Protein AF-A0A838GDG4-F1 (afdb_monomer_lite)

Foldseek 3Di:
DDDDDDDDDPVVVVVVVVVVVVVVVVVCVVCVVVVVVVVVVVVVVLVCLQPPFPKDKKWKKAKDAPPDPPTDPVSVVRHGPMDIPPDDDDDPPPDPPGPIDIDTDDIDIDTDRDPPVVVVPPPPDVVVPVVDDDD

Sequence (135 aa):
RTGNWKPQPVSVRRTVGEGWDRFRDRVADVLEPVFSFVSRLVRVARWVLERVAVVYPVRWYRWDTASDERTCPECGSMRGRTWHEHQAIPAPPLHVNCRCVVRHYRTEWRVRFVPTWRLRWFTRREWEWKRTGWA

Radius of gyration: 34.32 Å; chains: 1; bounding box: 82×36×86 Å

Secondary structure (DSSP, 8-state):
-----PPPPHHHHHHHHHHHHHHHHHHHHHHHHHHHHHHHHHHHHHHHHHH--EEEEEEEEEEE---STT--HHHHHTTT-EEETTS----S--STT---EEEEEEEEEEEEPPPGGGGGGTTTHHHHHTTS---

Structure (mmCIF, N/CA/C/O backbone):
data_AF-A0A838GDG4-F1
#
_entry.id   AF-A0A838GDG4-F1
#
loop_
_atom_site.group_PDB
_atom_site.id
_atom_site.type_symbol
_atom_site.label_atom_id
_atom_site.label_alt_id
_atom_site.label_comp_id
_atom_site.label_asym_id
_atom_site.label_entity_id
_atom_site.label_seq_id
_atom_site.pdbx_PDB_ins_code
_atom_site.Cartn_x
_atom_site.Cartn_y
_atom_site.Cartn_z
_atom_site.occupancy
_atom_site.B_iso_or_equiv
_atom_site.auth_seq_id
_atom_site.auth_comp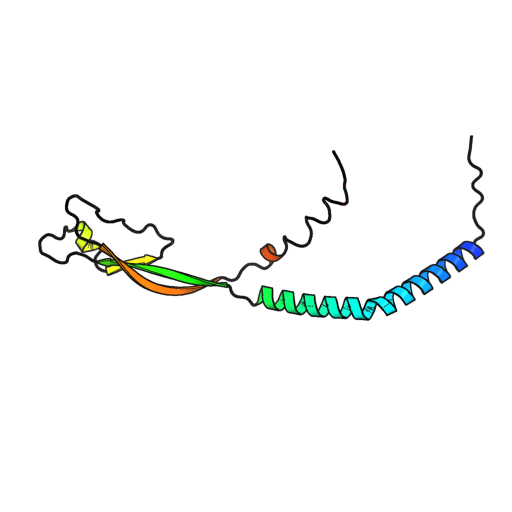_id
_atom_site.auth_asym_id
_atom_site.auth_atom_id
_atom_site.pdbx_PDB_model_num
ATOM 1 N N . ARG A 1 1 ? 59.636 30.223 -35.974 1.00 42.06 1 ARG A N 1
ATOM 2 C CA . ARG A 1 1 ? 59.464 28.876 -36.577 1.00 42.06 1 ARG A CA 1
ATOM 3 C C . ARG A 1 1 ? 58.048 28.797 -37.141 1.00 42.06 1 ARG A C 1
ATOM 5 O O . ARG A 1 1 ? 57.130 28.422 -36.430 1.00 42.06 1 ARG A O 1
ATOM 12 N N . THR A 1 2 ? 57.849 29.255 -38.371 1.00 46.09 2 THR A N 1
ATOM 13 C CA . THR A 1 2 ? 56.565 29.169 -39.078 1.00 46.09 2 THR A CA 1
ATOM 14 C C . THR A 1 2 ? 56.563 27.874 -39.890 1.00 46.09 2 THR A C 1
ATOM 16 O O . THR A 1 2 ? 57.457 27.638 -40.699 1.00 46.09 2 THR A O 1
ATOM 19 N N . GLY A 1 3 ? 55.629 26.974 -39.581 1.00 44.72 3 GLY A N 1
ATOM 20 C CA . GLY A 1 3 ? 55.520 25.666 -40.224 1.00 44.72 3 GLY A CA 1
ATOM 21 C C . GLY A 1 3 ? 55.115 25.797 -41.691 1.00 44.72 3 GLY A C 1
ATOM 22 O O . GLY A 1 3 ? 54.116 26.433 -42.012 1.00 44.72 3 GLY A O 1
ATOM 23 N N . ASN A 1 4 ? 55.901 25.184 -42.573 1.00 50.56 4 ASN A N 1
ATOM 24 C CA . ASN A 1 4 ? 55.642 25.064 -44.003 1.00 50.56 4 ASN A CA 1
ATOM 25 C C . ASN A 1 4 ? 54.482 24.082 -44.239 1.00 50.56 4 ASN A C 1
ATOM 27 O O . ASN A 1 4 ? 54.695 22.872 -44.313 1.00 50.56 4 ASN A O 1
ATOM 31 N N . TRP A 1 5 ? 53.253 24.592 -44.319 1.00 50.28 5 TRP A N 1
ATOM 32 C CA . TRP A 1 5 ? 52.082 23.800 -44.689 1.00 50.28 5 TRP A CA 1
ATOM 33 C C . TRP A 1 5 ? 51.814 23.977 -46.187 1.00 50.28 5 TRP A C 1
ATOM 35 O O . TRP A 1 5 ? 51.346 25.028 -46.621 1.00 50.28 5 TRP A O 1
ATOM 45 N N . LYS A 1 6 ? 52.128 22.958 -46.997 1.00 57.56 6 LYS A N 1
ATOM 46 C CA . LYS A 1 6 ? 51.761 22.947 -48.420 1.00 57.56 6 LYS A CA 1
ATOM 47 C C . LYS A 1 6 ? 50.325 22.434 -48.575 1.00 57.56 6 LYS A C 1
ATOM 49 O O . LYS A 1 6 ? 50.029 21.347 -48.073 1.00 57.56 6 LYS A O 1
ATOM 54 N N . PRO A 1 7 ? 49.428 23.160 -49.267 1.00 59.44 7 PRO A N 1
ATOM 55 C CA . PRO A 1 7 ? 48.091 22.655 -49.543 1.00 59.44 7 PRO A CA 1
ATOM 56 C C . PRO A 1 7 ? 48.175 21.397 -50.419 1.00 59.44 7 PRO A C 1
ATOM 58 O O . PRO A 1 7 ? 48.810 21.393 -51.470 1.00 59.44 7 PRO A O 1
ATOM 61 N N . GLN A 1 8 ? 47.541 20.318 -49.956 1.00 58.97 8 GLN A N 1
ATOM 62 C CA . GLN A 1 8 ? 47.414 19.061 -50.697 1.00 58.97 8 GLN A CA 1
ATOM 63 C C . GLN A 1 8 ? 46.667 19.290 -52.027 1.00 58.97 8 GLN A C 1
ATOM 65 O O . GLN A 1 8 ? 45.683 20.041 -52.035 1.00 58.97 8 GLN A O 1
ATOM 70 N N . PRO A 1 9 ? 47.078 18.638 -53.130 1.00 57.25 9 PRO A N 1
ATOM 71 C CA . PRO A 1 9 ? 46.419 18.795 -54.420 1.00 57.25 9 PRO A CA 1
ATOM 72 C C . PRO A 1 9 ? 44.964 18.304 -54.375 1.00 57.25 9 PRO A C 1
ATOM 74 O O . PRO A 1 9 ? 44.634 17.322 -53.710 1.00 57.25 9 PRO A O 1
ATOM 77 N N . VAL A 1 10 ? 44.080 18.993 -55.105 1.00 61.12 10 VAL A N 1
ATOM 78 C CA . VAL A 1 10 ? 42.618 18.769 -55.103 1.00 61.12 10 VAL A CA 1
ATOM 79 C C . VAL A 1 10 ? 42.242 17.323 -55.465 1.00 61.12 10 VAL A C 1
ATOM 81 O O . VAL A 1 10 ? 41.282 16.785 -54.918 1.00 61.12 10 VAL A O 1
ATOM 84 N N . SER A 1 11 ? 43.028 16.662 -56.319 1.00 57.47 11 SER A N 1
ATOM 85 C CA . SER A 1 11 ? 42.845 15.253 -56.693 1.00 57.47 11 SER A CA 1
ATOM 86 C C . SER A 1 11 ? 43.019 14.289 -55.515 1.00 57.47 11 SER A C 1
ATOM 88 O O . SER A 1 11 ? 42.248 13.342 -55.403 1.00 57.47 11 SER A O 1
ATOM 90 N N . VAL A 1 12 ? 43.959 14.564 -54.603 1.00 59.28 12 VAL A N 1
ATOM 91 C CA . VAL A 1 12 ? 44.192 13.762 -53.388 1.00 59.28 12 VAL A CA 1
ATOM 92 C C . VAL A 1 12 ? 43.039 13.929 -52.400 1.00 59.28 12 VAL A C 1
ATOM 94 O O . VAL A 1 12 ? 42.629 12.968 -51.760 1.00 59.28 12 VAL A O 1
ATOM 97 N N . ARG A 1 13 ? 42.448 15.128 -52.299 1.00 55.88 13 ARG A N 1
ATOM 98 C CA . ARG A 1 13 ? 41.246 15.331 -51.469 1.00 55.88 13 ARG A CA 1
ATOM 99 C C . ARG A 1 13 ? 40.028 14.584 -52.015 1.00 55.88 13 ARG A C 1
ATOM 101 O O . ARG A 1 13 ? 39.254 14.062 -51.220 1.00 55.88 13 ARG A O 1
ATOM 108 N N . ARG A 1 14 ? 39.867 14.521 -53.342 1.00 58.59 14 ARG A N 1
ATOM 109 C CA . ARG A 1 14 ? 38.745 13.822 -53.990 1.00 58.59 14 ARG A CA 1
ATOM 110 C C . ARG A 1 14 ? 38.819 12.310 -53.782 1.00 58.59 14 ARG A C 1
ATOM 112 O O . ARG A 1 14 ? 37.852 11.724 -53.321 1.00 58.59 14 ARG A O 1
ATOM 119 N N . THR A 1 15 ? 39.984 11.705 -54.012 1.00 62.62 15 THR A N 1
ATOM 120 C CA . THR A 1 15 ? 40.180 10.255 -53.838 1.00 62.62 15 THR A CA 1
ATOM 121 C C . THR A 1 15 ? 40.108 9.815 -52.379 1.00 62.62 15 THR A C 1
ATOM 123 O O . THR A 1 15 ? 39.587 8.742 -52.085 1.00 62.62 15 THR A O 1
ATOM 126 N N . VAL A 1 16 ? 40.582 10.649 -51.447 1.00 62.44 16 VAL A N 1
ATOM 127 C CA . VAL A 1 16 ? 40.418 10.398 -50.009 1.00 62.44 16 VAL A CA 1
ATOM 128 C C . VAL A 1 16 ? 38.942 10.499 -49.608 1.00 62.44 16 VAL A C 1
ATOM 130 O O . VAL A 1 16 ? 38.475 9.630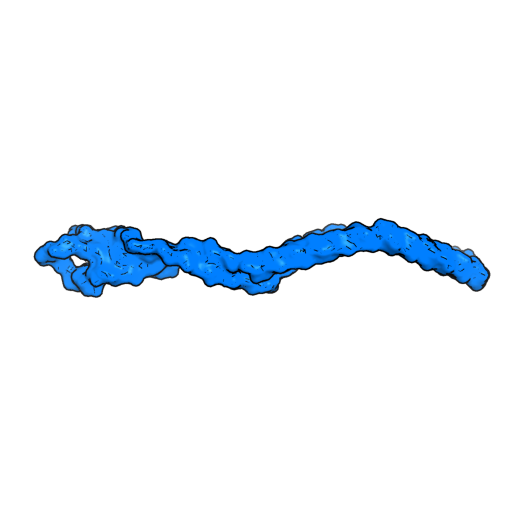 -48.880 1.00 62.44 16 VAL A O 1
ATOM 133 N N . GLY A 1 17 ? 38.191 11.484 -50.116 1.00 63.22 17 GLY A N 1
ATOM 134 C CA . GLY A 1 17 ? 36.742 11.594 -49.896 1.00 63.22 17 GLY A CA 1
ATOM 135 C C . GLY A 1 17 ? 35.962 10.389 -50.433 1.00 63.22 17 GLY A C 1
ATOM 136 O O . GLY A 1 17 ? 35.240 9.746 -49.683 1.00 63.22 17 GLY A O 1
ATOM 137 N N . GLU A 1 18 ? 36.207 10.001 -51.685 1.00 71.75 18 GLU A N 1
ATOM 138 C CA . GLU A 1 18 ? 35.568 8.841 -52.328 1.00 71.75 18 GLU A CA 1
ATOM 139 C C . GLU A 1 18 ? 35.908 7.510 -51.631 1.00 71.75 18 GLU A C 1
ATOM 141 O O . GLU A 1 18 ? 35.078 6.600 -51.555 1.00 71.75 18 GLU A O 1
ATOM 146 N N . GLY A 1 19 ? 37.130 7.380 -51.103 1.00 69.44 19 GLY A N 1
ATOM 147 C CA . GLY A 1 19 ? 37.542 6.232 -50.294 1.00 69.44 19 GLY A CA 1
ATOM 148 C C . GLY A 1 19 ? 36.852 6.194 -48.928 1.00 69.44 19 GLY A C 1
ATOM 149 O O . GLY A 1 19 ? 36.449 5.120 -48.475 1.00 69.44 19 GLY A O 1
ATOM 150 N N . TRP A 1 20 ? 36.675 7.358 -48.299 1.00 65.94 20 TRP A N 1
ATOM 151 C CA . TRP A 1 20 ? 35.940 7.503 -47.043 1.00 65.94 20 TRP A CA 1
ATOM 152 C C . TRP A 1 20 ? 34.451 7.201 -47.200 1.00 65.94 20 TRP A C 1
ATOM 154 O O . TRP A 1 20 ? 33.909 6.480 -46.363 1.00 65.94 20 TRP A O 1
ATOM 164 N N . ASP A 1 21 ? 33.816 7.678 -48.270 1.00 72.75 21 ASP A N 1
ATOM 165 C CA . ASP A 1 21 ? 32.402 7.412 -48.551 1.00 72.75 21 ASP A CA 1
ATOM 166 C C . ASP A 1 21 ? 32.170 5.915 -48.794 1.00 72.75 21 ASP A C 1
ATOM 168 O O . ASP A 1 21 ? 31.325 5.303 -48.148 1.00 72.75 21 ASP A O 1
ATOM 172 N N . ARG A 1 22 ? 33.027 5.262 -49.591 1.00 71.38 22 ARG A N 1
ATOM 173 C CA . ARG A 1 22 ? 32.942 3.810 -49.833 1.00 71.38 22 ARG A CA 1
ATOM 174 C C . ARG A 1 22 ? 33.172 2.973 -48.574 1.00 71.38 22 ARG A C 1
ATOM 176 O O . ARG A 1 22 ? 32.536 1.935 -48.391 1.00 71.38 22 ARG A O 1
ATOM 183 N N . PHE A 1 23 ? 34.111 3.382 -47.720 1.00 68.88 23 PHE A N 1
ATOM 184 C CA . PHE A 1 23 ? 34.345 2.717 -46.440 1.00 68.88 23 PHE A CA 1
ATOM 185 C C . PHE A 1 23 ? 33.141 2.885 -45.511 1.00 68.88 23 PHE A C 1
ATOM 187 O O . PHE A 1 23 ? 32.683 1.910 -44.918 1.00 68.88 23 PHE A O 1
ATOM 194 N N . ARG A 1 24 ? 32.596 4.102 -45.428 1.00 69.25 24 ARG A N 1
ATOM 195 C CA . ARG A 1 24 ? 31.407 4.423 -44.640 1.00 69.25 24 ARG A CA 1
ATOM 196 C C . ARG A 1 24 ? 30.189 3.629 -45.106 1.00 69.25 24 ARG A C 1
ATOM 198 O O . ARG A 1 24 ? 29.526 3.049 -44.254 1.00 69.25 24 ARG A O 1
ATOM 205 N N . ASP A 1 25 ? 29.930 3.561 -46.407 1.00 76.12 25 ASP A N 1
ATOM 206 C CA . ASP A 1 25 ? 28.788 2.830 -46.968 1.00 76.12 25 ASP A CA 1
ATOM 207 C C . ASP A 1 25 ? 28.910 1.329 -46.694 1.00 76.12 25 ASP A C 1
ATOM 209 O O . ASP A 1 25 ? 27.969 0.697 -46.227 1.00 76.12 25 ASP A O 1
ATOM 213 N N . ARG A 1 26 ? 30.115 0.764 -46.834 1.00 71.75 26 ARG A N 1
ATOM 214 C CA . ARG A 1 26 ? 30.358 -0.648 -46.513 1.00 71.75 26 ARG A CA 1
ATOM 215 C C . ARG A 1 26 ? 30.206 -0.947 -45.021 1.00 71.75 26 ARG A C 1
ATOM 217 O O . ARG A 1 26 ? 29.718 -2.011 -44.652 1.00 71.75 26 ARG A O 1
ATOM 224 N N . VAL A 1 27 ? 30.636 -0.030 -44.157 1.00 68.50 27 VAL A N 1
ATOM 225 C CA . VAL A 1 27 ? 30.440 -0.142 -42.704 1.00 68.50 27 VAL A CA 1
ATOM 226 C C . VAL A 1 27 ? 28.959 -0.003 -42.348 1.00 68.50 27 VAL A C 1
ATOM 228 O O . VAL A 1 27 ? 28.483 -0.738 -41.485 1.00 68.50 27 VAL A O 1
ATOM 231 N N . ALA A 1 28 ? 28.227 0.886 -43.021 1.00 71.38 28 ALA A N 1
ATOM 232 C CA . ALA A 1 28 ? 26.788 1.029 -42.855 1.00 71.38 28 ALA A CA 1
ATOM 233 C C . ALA A 1 28 ? 26.065 -0.264 -43.253 1.00 71.38 28 ALA A C 1
ATOM 235 O O . ALA A 1 28 ? 25.339 -0.804 -42.427 1.00 71.38 28 ALA A O 1
ATOM 236 N N . ASP A 1 29 ? 26.357 -0.833 -44.423 1.00 74.75 29 ASP A N 1
ATOM 237 C CA . ASP A 1 29 ? 25.732 -2.074 -44.902 1.00 74.75 29 ASP A CA 1
ATOM 238 C C . ASP A 1 29 ? 26.006 -3.277 -43.988 1.00 74.75 29 ASP A C 1
ATOM 240 O O . ASP A 1 29 ? 25.131 -4.112 -43.759 1.00 74.75 29 ASP A O 1
ATOM 244 N N . VAL A 1 30 ? 27.218 -3.372 -43.431 1.00 76.88 30 VAL A N 1
ATOM 245 C CA . VAL A 1 30 ? 27.590 -4.461 -42.510 1.00 76.88 30 VAL A CA 1
ATOM 246 C C . VAL A 1 30 ? 26.917 -4.304 -41.145 1.00 76.88 30 VAL A C 1
ATOM 248 O O . VAL A 1 30 ? 26.594 -5.302 -40.498 1.00 76.88 30 VAL A O 1
ATOM 251 N N . LEU A 1 31 ? 26.702 -3.069 -40.688 1.00 76.75 31 LEU A N 1
ATOM 252 C CA . LEU A 1 31 ? 26.093 -2.792 -39.386 1.00 76.75 31 LEU A CA 1
ATOM 253 C C . LEU A 1 31 ? 24.568 -2.637 -39.447 1.00 76.75 31 LEU A C 1
ATOM 255 O O . LEU A 1 31 ? 23.916 -2.781 -38.411 1.00 76.75 31 LEU A O 1
ATOM 259 N N . GLU A 1 32 ? 23.982 -2.403 -40.620 1.00 79.50 32 GLU A N 1
ATOM 260 C CA . GLU A 1 32 ? 22.536 -2.250 -40.824 1.00 79.50 32 GLU A CA 1
ATOM 261 C C . GLU A 1 32 ? 21.715 -3.415 -40.230 1.00 79.50 32 GLU A C 1
ATOM 263 O O . GLU A 1 32 ? 20.745 -3.156 -39.509 1.00 79.50 32 GLU A O 1
ATOM 268 N N . PRO A 1 33 ? 22.109 -4.699 -40.379 1.00 82.62 33 PRO A N 1
ATOM 269 C CA . PRO A 1 33 ? 21.396 -5.811 -39.752 1.00 82.62 33 PRO A CA 1
ATOM 270 C C . PRO A 1 33 ? 21.381 -5.703 -38.223 1.00 82.62 33 PRO A C 1
ATOM 272 O O . PRO A 1 33 ? 20.343 -5.932 -37.593 1.00 82.62 33 PRO A O 1
ATOM 275 N N . VAL A 1 34 ? 22.512 -5.301 -37.632 1.00 77.69 34 VAL A N 1
ATOM 276 C CA . VAL A 1 34 ? 22.674 -5.116 -36.184 1.00 77.69 34 VAL A CA 1
ATOM 277 C C . VAL A 1 34 ? 21.806 -3.956 -35.702 1.00 77.69 34 VAL A C 1
ATOM 279 O O . VAL A 1 34 ? 21.059 -4.108 -34.733 1.00 77.69 34 VAL A O 1
ATOM 282 N N . PHE A 1 35 ? 21.832 -2.819 -36.397 1.00 78.00 35 PHE A N 1
ATOM 283 C CA . PHE A 1 35 ? 21.004 -1.662 -36.055 1.00 78.00 35 PHE A CA 1
ATOM 284 C C . PHE A 1 35 ? 19.506 -1.942 -36.214 1.00 78.00 35 PHE A C 1
ATOM 286 O O . PHE A 1 35 ? 18.713 -1.506 -35.368 1.00 78.00 35 PHE A O 1
ATOM 293 N N . SER A 1 36 ? 19.102 -2.716 -37.225 1.00 78.62 36 SER A N 1
ATOM 294 C CA . SER A 1 36 ? 17.704 -3.125 -37.398 1.00 78.62 36 SER A CA 1
ATOM 295 C C . SER A 1 36 ? 17.239 -4.029 -36.250 1.00 78.62 36 SER A C 1
ATOM 297 O O . SER A 1 36 ? 16.150 -3.837 -35.697 1.00 78.62 36 SER A O 1
ATOM 299 N N . PHE A 1 37 ? 18.093 -4.964 -35.823 1.00 78.00 37 PHE A N 1
ATOM 300 C CA . PHE A 1 37 ? 17.805 -5.876 -34.724 1.00 78.00 37 PHE A CA 1
ATOM 301 C C . PHE A 1 37 ? 17.689 -5.124 -33.396 1.00 78.00 37 PHE A C 1
ATOM 303 O O . PHE A 1 37 ? 16.699 -5.282 -32.676 1.00 78.00 37 PHE A O 1
ATOM 310 N N . VAL A 1 38 ? 18.637 -4.228 -33.112 1.00 79.62 38 VAL A N 1
ATOM 311 C CA . VAL A 1 38 ? 18.592 -3.355 -31.931 1.00 79.62 38 VAL A CA 1
ATOM 312 C C . VAL A 1 38 ? 17.336 -2.486 -31.952 1.00 79.62 38 VAL A C 1
ATOM 314 O O . VAL A 1 38 ? 16.632 -2.406 -30.948 1.00 79.62 38 VAL A O 1
ATOM 317 N N . SER A 1 39 ? 16.982 -1.896 -33.094 1.00 78.81 39 SER A N 1
ATOM 318 C CA . SER A 1 39 ? 15.761 -1.093 -33.231 1.00 78.81 39 SER A CA 1
ATOM 319 C C . SER A 1 39 ? 14.495 -1.905 -32.956 1.00 78.81 39 SER A C 1
ATOM 321 O O . SER A 1 39 ? 13.564 -1.409 -32.314 1.00 78.81 39 SER A O 1
ATOM 323 N N . ARG A 1 40 ? 14.453 -3.168 -33.393 1.00 80.50 40 ARG A N 1
ATOM 324 C CA . ARG A 1 40 ? 13.346 -4.086 -33.100 1.00 80.50 40 ARG A CA 1
ATOM 325 C C . ARG A 1 40 ? 13.261 -4.404 -31.608 1.00 80.50 40 ARG A C 1
ATOM 327 O O . ARG A 1 40 ? 12.171 -4.318 -31.043 1.00 80.50 40 ARG A O 1
ATOM 334 N N . LEU A 1 41 ? 14.391 -4.692 -30.962 1.00 76.25 41 LEU A N 1
ATOM 335 C CA . LEU A 1 41 ? 14.448 -4.926 -29.517 1.00 76.25 41 LEU A CA 1
ATOM 336 C C . LEU A 1 41 ? 14.021 -3.694 -28.721 1.00 76.25 41 LEU A C 1
ATOM 338 O O . LEU A 1 41 ? 13.203 -3.809 -27.813 1.00 76.25 41 LEU A O 1
ATOM 342 N N . VAL A 1 42 ? 14.506 -2.509 -29.092 1.00 81.06 42 VAL A N 1
ATOM 343 C CA . VAL A 1 42 ? 14.137 -1.249 -28.439 1.00 81.06 42 VAL A CA 1
ATOM 344 C C . VAL A 1 42 ? 12.642 -0.972 -28.586 1.00 81.06 42 VAL A C 1
ATOM 346 O O . VAL A 1 42 ? 12.016 -0.550 -27.617 1.00 81.06 42 VAL A O 1
ATOM 349 N N . ARG A 1 43 ? 12.031 -1.246 -29.748 1.00 77.25 43 ARG A N 1
ATOM 350 C CA . ARG A 1 43 ? 10.572 -1.109 -29.923 1.00 77.25 43 ARG A CA 1
ATOM 351 C C . ARG A 1 43 ? 9.792 -2.045 -29.007 1.00 77.25 43 ARG A C 1
ATOM 353 O O . ARG A 1 43 ? 8.839 -1.593 -28.382 1.00 77.25 43 ARG A O 1
ATOM 360 N N . VAL A 1 44 ? 10.192 -3.314 -28.912 1.00 75.62 44 VAL A N 1
ATOM 361 C CA . VAL A 1 44 ? 9.533 -4.289 -28.028 1.00 75.62 44 VAL A CA 1
ATOM 362 C C . VAL A 1 44 ? 9.724 -3.897 -26.567 1.00 75.62 44 VAL A C 1
ATOM 364 O O . VAL A 1 44 ? 8.748 -3.840 -25.831 1.00 75.62 44 VAL A O 1
ATOM 367 N N . ALA A 1 45 ? 10.942 -3.547 -26.156 1.00 71.69 45 ALA A N 1
ATOM 368 C CA . ALA A 1 45 ? 11.227 -3.091 -24.800 1.00 71.69 45 ALA A CA 1
ATOM 369 C C . ALA A 1 45 ? 10.419 -1.836 -24.450 1.00 71.69 45 ALA A C 1
ATOM 371 O O . ALA A 1 45 ? 9.807 -1.780 -23.388 1.00 71.69 45 ALA A O 1
ATOM 372 N N . ARG A 1 46 ? 10.347 -0.856 -25.359 1.00 75.50 46 ARG A N 1
ATOM 373 C CA . ARG A 1 46 ? 9.524 0.341 -25.168 1.00 75.50 46 ARG A CA 1
ATOM 374 C C . ARG A 1 46 ? 8.044 -0.016 -25.063 1.00 75.50 46 ARG A C 1
ATOM 376 O O . ARG A 1 46 ? 7.396 0.472 -24.151 1.00 75.50 46 ARG A O 1
ATOM 383 N N . TRP A 1 47 ? 7.532 -0.896 -25.926 1.00 73.75 47 TRP A N 1
ATOM 384 C CA . TRP A 1 47 ? 6.148 -1.371 -25.859 1.00 73.75 47 TRP A CA 1
ATOM 385 C C . TRP A 1 47 ? 5.850 -2.077 -24.534 1.00 73.75 47 TRP A C 1
ATOM 387 O O . TRP A 1 47 ? 4.860 -1.751 -23.892 1.00 73.75 47 TRP A O 1
ATOM 397 N N . VAL A 1 48 ? 6.722 -2.982 -24.079 1.00 69.06 48 VAL A N 1
ATOM 398 C CA . VAL A 1 48 ? 6.579 -3.652 -22.778 1.00 69.06 48 VAL A CA 1
ATOM 399 C C . VAL A 1 48 ? 6.571 -2.612 -21.662 1.00 69.06 48 VAL A C 1
ATOM 401 O O . VAL A 1 48 ? 5.655 -2.599 -20.852 1.00 69.06 48 VAL A O 1
ATOM 404 N N . LEU A 1 49 ? 7.531 -1.692 -21.638 1.00 66.94 49 LEU A N 1
ATOM 405 C CA . LEU A 1 49 ? 7.620 -0.679 -20.587 1.00 66.94 49 LEU A CA 1
ATOM 406 C C . LEU A 1 49 ? 6.447 0.319 -20.606 1.00 66.94 49 LEU A C 1
ATOM 408 O O . LEU A 1 49 ? 6.010 0.753 -19.544 1.00 66.94 49 LEU A O 1
ATOM 412 N N . GLU A 1 50 ? 5.913 0.662 -21.780 1.00 66.00 50 GLU A N 1
ATOM 413 C CA . GLU A 1 50 ? 4.703 1.486 -21.934 1.00 66.00 50 GLU A CA 1
ATOM 414 C C . GLU A 1 50 ? 3.430 0.724 -21.528 1.00 66.00 50 GLU A C 1
ATOM 416 O O . GLU A 1 50 ? 2.460 1.332 -21.069 1.00 66.00 50 GLU A O 1
ATOM 421 N N . ARG A 1 51 ? 3.414 -0.605 -21.693 1.00 64.12 51 ARG A N 1
ATOM 422 C CA . ARG A 1 51 ? 2.233 -1.450 -21.472 1.00 64.12 51 ARG A CA 1
ATOM 423 C C . ARG A 1 51 ? 2.178 -2.087 -20.088 1.00 64.12 51 ARG A C 1
ATOM 425 O O . ARG A 1 51 ? 1.083 -2.449 -19.657 1.00 64.12 51 ARG A O 1
ATOM 432 N N . VAL A 1 52 ? 3.307 -2.225 -19.392 1.00 63.38 52 VAL A N 1
ATOM 433 C CA . VAL A 1 52 ? 3.367 -2.782 -18.035 1.00 63.38 52 VAL A CA 1
ATOM 434 C C . VAL A 1 52 ? 2.725 -1.784 -17.079 1.00 63.38 52 VAL A C 1
ATOM 436 O O . VAL A 1 52 ? 3.345 -0.886 -16.512 1.00 63.38 52 VAL A O 1
ATOM 439 N N . ALA A 1 53 ? 1.418 -1.945 -16.927 1.00 65.50 53 ALA A N 1
ATOM 440 C CA . ALA A 1 53 ? 0.665 -1.337 -15.863 1.00 65.50 53 ALA A CA 1
ATOM 441 C C . ALA A 1 53 ? 1.130 -2.010 -14.568 1.00 65.50 53 ALA A C 1
ATOM 443 O O . ALA A 1 53 ? 1.001 -3.226 -14.411 1.00 65.50 53 ALA A O 1
ATOM 444 N N . VAL A 1 54 ? 1.743 -1.243 -13.667 1.00 73.94 54 VAL A N 1
ATOM 445 C CA . VAL A 1 54 ? 2.202 -1.797 -12.394 1.00 73.94 54 VAL A CA 1
ATOM 446 C C . VAL A 1 54 ? 0.954 -2.087 -11.572 1.00 73.94 54 VAL A C 1
ATOM 448 O O . VAL A 1 54 ? 0.263 -1.164 -11.133 1.00 73.94 54 VAL A O 1
ATOM 451 N N . VAL A 1 55 ? 0.645 -3.374 -11.424 1.00 84.69 55 VAL A N 1
ATOM 452 C CA . VAL A 1 55 ? -0.418 -3.866 -10.552 1.00 84.69 55 VAL A CA 1
ATOM 453 C C . VAL A 1 55 ? 0.175 -4.010 -9.159 1.00 84.69 55 VAL A C 1
ATOM 455 O O . VAL A 1 55 ? 1.171 -4.710 -8.981 1.00 84.69 55 VAL A O 1
ATOM 458 N N . TYR A 1 56 ? -0.404 -3.331 -8.176 1.00 86.56 56 TYR A N 1
ATOM 459 C CA . TYR A 1 56 ? 0.073 -3.381 -6.799 1.00 86.56 56 TYR A CA 1
ATOM 460 C C . TYR A 1 56 ? -1.091 -3.621 -5.833 1.00 86.56 56 TYR A C 1
ATOM 462 O O . TYR A 1 56 ? -2.206 -3.139 -6.073 1.00 86.56 56 TYR A O 1
ATOM 470 N N . PRO A 1 57 ? -0.866 -4.401 -4.762 1.00 94.81 57 PRO A N 1
ATOM 471 C CA . PRO A 1 57 ? -1.887 -4.640 -3.760 1.00 94.81 57 PRO A CA 1
ATOM 472 C C . PRO A 1 57 ? -2.042 -3.397 -2.881 1.00 94.81 57 PRO A C 1
ATOM 474 O O . PRO A 1 57 ? -1.050 -2.799 -2.476 1.00 94.81 57 PRO A O 1
ATOM 477 N N . VAL A 1 58 ? -3.286 -3.042 -2.570 1.00 95.81 58 VAL A N 1
ATOM 478 C CA . VAL A 1 58 ? -3.650 -2.035 -1.571 1.00 95.81 58 VAL A CA 1
ATOM 479 C C . VAL A 1 58 ? -4.449 -2.717 -0.471 1.00 95.81 58 VAL A C 1
ATOM 481 O O . VA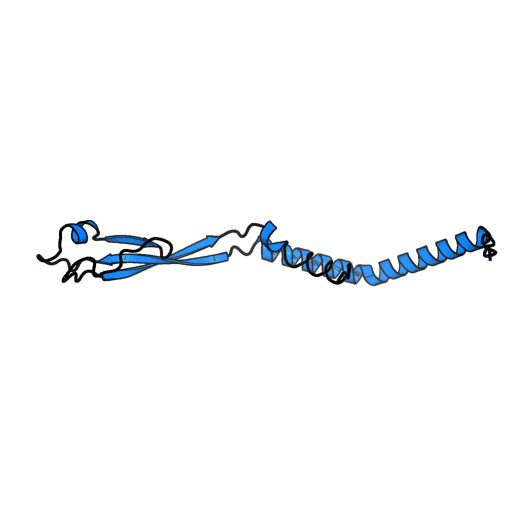L A 1 58 ? -5.573 -3.184 -0.691 1.00 95.81 58 VAL A O 1
ATOM 484 N N . ARG A 1 59 ? -3.869 -2.806 0.724 1.00 96.88 59 ARG A N 1
ATOM 485 C CA . ARG A 1 59 ? -4.510 -3.444 1.880 1.00 96.88 59 ARG A CA 1
ATOM 486 C C . ARG A 1 59 ? -5.509 -2.495 2.530 1.00 96.88 59 ARG A C 1
ATOM 488 O O . ARG A 1 59 ? -5.214 -1.325 2.765 1.00 96.88 59 ARG A O 1
ATOM 495 N N . TRP A 1 60 ? -6.685 -3.023 2.843 1.00 97.44 60 TRP A N 1
ATOM 496 C CA . TRP A 1 60 ? -7.735 -2.331 3.576 1.00 97.44 60 TRP A CA 1
ATOM 497 C C . TRP A 1 60 ? -7.909 -2.938 4.959 1.00 97.44 60 TRP A C 1
ATOM 499 O O . TRP A 1 60 ? -7.909 -4.160 5.133 1.00 97.44 60 TRP A O 1
ATOM 509 N N . TYR A 1 61 ? -8.133 -2.063 5.925 1.00 97.19 61 TYR A N 1
ATOM 510 C CA . TYR A 1 61 ? -8.324 -2.382 7.325 1.00 97.19 61 TYR A CA 1
ATOM 511 C C . TYR A 1 61 ? -9.675 -1.857 7.794 1.00 97.19 61 TYR A C 1
ATOM 513 O O . TYR A 1 61 ? -10.151 -0.837 7.295 1.00 97.19 61 TYR A O 1
ATOM 521 N N . ARG A 1 62 ? -10.294 -2.551 8.746 1.00 96.81 62 ARG A N 1
ATOM 522 C CA . ARG A 1 62 ? -11.596 -2.208 9.320 1.00 96.81 62 ARG A CA 1
ATOM 523 C C . ARG A 1 62 ? -11.505 -2.140 10.835 1.00 96.81 62 ARG A C 1
ATOM 525 O O . ARG A 1 62 ? -10.863 -2.990 11.452 1.00 96.81 62 ARG A O 1
ATOM 532 N N . TRP A 1 63 ? -12.184 -1.156 11.412 1.00 96.12 63 TRP A N 1
ATOM 533 C CA . TRP A 1 63 ? -12.351 -1.041 12.856 1.00 96.12 63 TRP A CA 1
ATOM 534 C C . TRP A 1 63 ? -13.452 -1.979 13.341 1.00 96.12 63 TRP A C 1
ATOM 536 O O . TRP A 1 63 ? -14.594 -1.912 12.870 1.00 96.12 63 TRP A O 1
ATOM 546 N N . ASP A 1 64 ? -13.097 -2.840 14.287 1.00 94.88 64 ASP A N 1
ATOM 547 C CA . ASP A 1 64 ? -14.000 -3.790 14.916 1.00 94.88 64 ASP A CA 1
ATOM 548 C C . ASP A 1 64 ? -14.128 -3.464 16.405 1.00 94.88 64 ASP A C 1
ATOM 550 O O . ASP A 1 64 ? -13.157 -3.497 17.171 1.00 94.88 64 ASP A O 1
ATOM 554 N N . THR A 1 65 ? -15.338 -3.086 16.803 1.00 94.44 65 THR A N 1
ATOM 555 C CA . THR A 1 65 ? -15.649 -2.764 18.192 1.00 94.44 65 THR A CA 1
ATOM 556 C C . THR A 1 65 ? -15.802 -4.041 18.999 1.00 94.44 65 THR A C 1
ATOM 558 O O . THR A 1 65 ? -16.367 -5.014 18.506 1.00 94.44 65 THR A O 1
ATOM 561 N N . ALA A 1 66 ? -15.411 -4.009 20.277 1.00 91.31 66 ALA A N 1
ATOM 562 C CA . ALA A 1 66 ? -15.697 -5.107 21.207 1.00 91.31 66 ALA A CA 1
ATOM 563 C C . ALA A 1 66 ? -17.200 -5.465 21.246 1.00 91.31 66 ALA A C 1
ATOM 565 O O . ALA A 1 66 ? -17.548 -6.615 21.481 1.00 91.31 66 ALA A O 1
ATOM 566 N N . SER A 1 67 ? -18.071 -4.499 20.915 1.00 86.25 67 SER A N 1
ATOM 567 C CA . SER A 1 67 ? -19.512 -4.684 20.695 1.00 86.25 67 SER A CA 1
ATOM 568 C C . SER A 1 67 ? -20.263 -5.179 21.934 1.00 86.25 67 SER A C 1
ATOM 570 O O . SER A 1 67 ? -21.310 -5.805 21.815 1.00 86.25 67 SER A O 1
ATOM 572 N N . ASP A 1 68 ? -19.739 -4.855 23.115 1.00 89.81 68 ASP A N 1
ATOM 573 C CA . ASP A 1 68 ? -20.404 -5.030 24.403 1.00 89.81 68 ASP A CA 1
ATOM 574 C C . ASP A 1 68 ? -20.801 -3.678 25.014 1.00 89.81 68 ASP A C 1
ATOM 576 O O . ASP A 1 68 ? -20.432 -2.612 24.508 1.00 89.81 68 ASP A O 1
ATOM 580 N N . GLU A 1 69 ? -21.533 -3.726 26.128 1.00 87.06 69 GLU A N 1
ATOM 581 C CA . GLU A 1 69 ? -22.039 -2.558 26.869 1.00 87.06 69 GLU A CA 1
ATOM 582 C C . GLU A 1 69 ? -20.935 -1.609 27.364 1.00 87.06 69 GLU A C 1
ATOM 584 O O . GLU A 1 69 ? -21.204 -0.467 27.726 1.00 87.06 69 GLU A O 1
ATOM 589 N N . ARG A 1 70 ? -19.672 -2.052 27.359 1.00 88.81 70 ARG A N 1
ATOM 590 C CA . ARG A 1 70 ? -18.511 -1.253 27.775 1.00 88.81 70 ARG A CA 1
ATOM 591 C C . ARG A 1 70 ? -17.823 -0.568 26.592 1.00 88.81 70 ARG A C 1
ATOM 593 O O . ARG A 1 70 ? -16.762 0.034 26.767 1.00 88.81 70 ARG A O 1
ATOM 600 N N . THR A 1 71 ? -18.375 -0.677 25.383 1.00 89.06 71 THR A N 1
ATOM 601 C CA . THR A 1 71 ? -17.867 0.037 24.208 1.00 89.06 71 THR A CA 1
ATOM 602 C C . THR A 1 71 ? -18.162 1.526 24.368 1.00 89.06 71 THR A C 1
ATOM 604 O O . THR A 1 71 ? -19.319 1.924 24.459 1.00 89.06 71 THR A O 1
ATOM 607 N N . CYS A 1 72 ? -17.125 2.367 24.390 1.00 89.31 72 CYS A N 1
ATOM 608 C CA . CYS A 1 72 ? -17.331 3.809 24.507 1.00 89.31 72 CYS A CA 1
ATOM 609 C C . CYS A 1 72 ? -18.009 4.384 23.241 1.00 89.31 72 CYS A C 1
ATOM 611 O O . CYS A 1 72 ? -17.848 3.822 22.148 1.00 89.31 72 CYS A O 1
ATOM 613 N N . PRO A 1 73 ? -18.715 5.5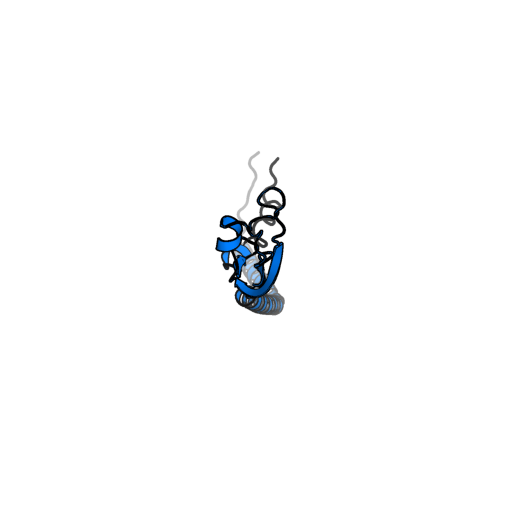25 23.348 1.00 88.94 73 PRO A N 1
ATOM 614 C CA . PRO A 1 73 ? -19.384 6.156 22.207 1.00 88.94 73 PRO A CA 1
ATOM 615 C C . PRO A 1 73 ? -18.435 6.486 21.046 1.0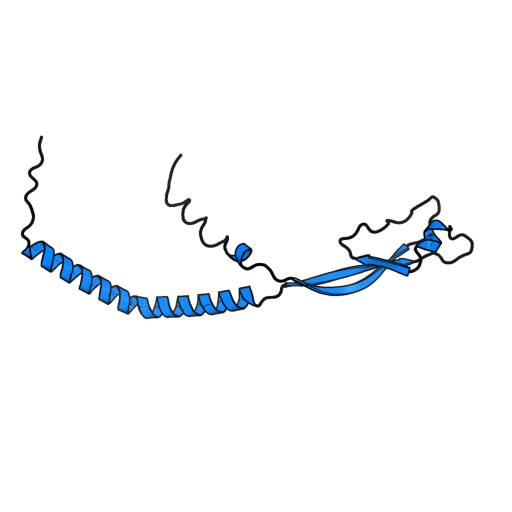0 88.94 73 PRO A C 1
ATOM 617 O O . PRO A 1 73 ? -18.792 6.307 19.882 1.00 88.94 73 PRO A O 1
ATOM 620 N N . GLU A 1 74 ? -17.201 6.899 21.353 1.00 88.88 74 GLU A N 1
ATOM 621 C CA . GLU A 1 74 ? -16.174 7.210 20.351 1.00 88.88 74 GLU A CA 1
ATOM 622 C C . GLU A 1 74 ? -15.827 5.979 19.505 1.00 88.88 74 GLU A C 1
ATOM 624 O O . GLU A 1 74 ? -15.932 6.014 18.278 1.00 88.88 74 GLU A O 1
ATOM 629 N N . CYS A 1 75 ? -15.502 4.855 20.153 1.00 92.38 75 CYS A N 1
ATOM 630 C CA . CYS A 1 75 ? -15.235 3.586 19.476 1.00 92.38 75 CYS A CA 1
ATOM 631 C C . CYS A 1 75 ? -16.468 3.064 18.734 1.00 92.38 75 CYS A C 1
ATOM 633 O O . CYS A 1 75 ? -16.335 2.567 17.614 1.00 92.38 75 CYS A O 1
ATOM 635 N N . GLY A 1 76 ? -17.657 3.200 19.331 1.00 90.62 76 GLY A N 1
ATOM 636 C CA . GLY A 1 76 ? -18.932 2.824 18.719 1.00 90.62 76 GLY A CA 1
ATOM 637 C C . GLY A 1 76 ? -19.177 3.542 17.391 1.00 90.62 76 GLY A C 1
ATOM 638 O O . GLY A 1 76 ? -19.547 2.905 16.405 1.00 90.62 76 GLY A O 1
ATOM 639 N N . SER A 1 77 ? -18.864 4.840 17.324 1.00 91.69 77 SER A N 1
ATOM 640 C CA . SER A 1 77 ? -19.007 5.658 16.108 1.00 91.69 77 SER A CA 1
ATOM 641 C C . SER A 1 77 ? -18.099 5.232 14.940 1.00 91.69 77 SER A C 1
ATOM 643 O O . SER A 1 77 ? -18.334 5.603 13.782 1.00 91.69 77 SER A O 1
ATOM 645 N N . MET A 1 78 ? -17.049 4.458 15.231 1.00 93.06 78 MET A N 1
ATOM 646 C CA . MET A 1 78 ? -16.101 3.940 14.245 1.00 93.06 78 MET A CA 1
ATOM 647 C C . MET A 1 78 ? -16.421 2.521 13.783 1.00 93.06 78 MET A C 1
ATOM 649 O O . MET A 1 78 ? -15.742 2.022 12.884 1.00 93.06 78 MET A O 1
ATOM 653 N N . ARG A 1 79 ? -17.440 1.866 14.350 1.00 93.88 79 ARG A N 1
ATOM 654 C CA . ARG A 1 79 ? -17.804 0.491 13.996 1.00 93.88 79 ARG A CA 1
ATOM 655 C C . ARG A 1 79 ? -17.965 0.339 12.482 1.00 93.88 79 ARG A C 1
ATOM 657 O O . ARG A 1 79 ? -18.796 0.995 11.862 1.00 93.88 79 ARG A O 1
ATOM 664 N N . GLY A 1 80 ? -17.155 -0.538 11.891 1.00 94.06 80 GLY A N 1
ATOM 665 C CA . GLY A 1 80 ? -17.216 -0.846 10.464 1.00 94.06 80 GLY A CA 1
ATOM 666 C C . GLY A 1 80 ? -16.553 0.176 9.537 1.00 94.06 80 GLY A C 1
ATOM 667 O O . GLY A 1 80 ? -16.498 -0.082 8.335 1.00 94.06 80 GLY A O 1
ATOM 668 N N . ARG A 1 81 ? -16.000 1.285 10.049 1.00 96.00 81 ARG A N 1
ATOM 669 C CA . ARG A 1 81 ? -15.193 2.201 9.229 1.00 96.00 81 ARG A CA 1
ATOM 670 C C . ARG A 1 81 ? -13.971 1.477 8.672 1.00 96.00 81 ARG A C 1
ATOM 672 O O . ARG A 1 81 ? -13.413 0.587 9.319 1.00 96.00 81 ARG A O 1
ATOM 679 N N . THR A 1 82 ? -13.568 1.870 7.467 1.00 96.88 82 THR A N 1
ATOM 680 C CA . THR A 1 82 ? -12.462 1.248 6.740 1.00 96.88 82 THR A CA 1
ATOM 681 C C . THR A 1 82 ? -11.458 2.272 6.247 1.00 96.88 82 THR A C 1
ATOM 683 O O . THR A 1 82 ? -11.852 3.326 5.752 1.00 96.88 82 THR A O 1
ATOM 686 N N . TRP A 1 83 ? -10.184 1.900 6.282 1.00 96.94 83 TRP A N 1
ATOM 687 C CA . TRP A 1 83 ? -9.063 2.695 5.792 1.00 96.94 83 TRP A CA 1
ATOM 688 C C . TRP A 1 83 ? -8.193 1.831 4.893 1.00 96.94 83 TRP A C 1
ATOM 690 O O . TRP A 1 83 ? -8.079 0.623 5.109 1.00 96.94 83 TRP A O 1
ATOM 700 N N . HIS A 1 84 ? -7.555 2.441 3.903 1.00 95.00 84 HIS A N 1
ATOM 701 C CA . HIS A 1 84 ? -6.486 1.772 3.168 1.00 95.00 84 HIS A CA 1
ATOM 702 C C . HIS A 1 84 ? -5.125 2.044 3.820 1.00 95.00 84 HIS A C 1
ATOM 704 O O . HIS A 1 84 ? -4.956 3.054 4.497 1.00 95.00 84 HIS A O 1
ATOM 710 N N . GLU A 1 85 ? -4.133 1.188 3.577 1.00 92.62 85 GLU A N 1
ATOM 711 C CA . GLU A 1 85 ? -2.825 1.209 4.260 1.00 92.62 85 GLU A CA 1
ATOM 712 C C . GLU A 1 85 ? -2.037 2.525 4.150 1.00 92.62 85 GLU A C 1
ATOM 714 O O . GLU A 1 85 ? -1.205 2.821 4.996 1.00 92.62 85 GLU A O 1
ATOM 719 N N . HIS A 1 86 ? -2.312 3.338 3.128 1.00 91.69 86 HIS A N 1
ATOM 720 C CA . HIS A 1 86 ? -1.705 4.665 2.961 1.00 91.69 86 HIS A CA 1
ATOM 721 C C . HIS A 1 86 ? -2.446 5.818 3.674 1.00 91.69 86 HIS A C 1
ATOM 723 O O . HIS A 1 86 ? -2.067 6.973 3.499 1.00 91.69 86 HIS A O 1
ATOM 729 N N . GLN A 1 87 ? -3.524 5.546 4.414 1.00 93.25 87 GLN A N 1
ATOM 730 C CA . GLN A 1 87 ? -4.215 6.533 5.256 1.00 93.25 87 GLN A CA 1
ATOM 731 C C . GLN A 1 87 ? -3.744 6.428 6.708 1.00 93.25 87 GLN A C 1
ATOM 733 O O . GLN A 1 87 ? -3.216 5.402 7.127 1.00 93.25 87 GLN A O 1
ATOM 738 N N . ALA A 1 88 ? -3.988 7.476 7.498 1.00 91.19 88 ALA A N 1
ATOM 739 C CA . ALA A 1 88 ? -3.834 7.404 8.945 1.00 91.19 88 ALA A CA 1
ATOM 740 C C . ALA A 1 88 ? -4.896 6.455 9.527 1.00 91.19 88 ALA A C 1
ATOM 742 O O . ALA A 1 88 ? -6.083 6.786 9.576 1.00 91.19 88 ALA A O 1
ATOM 743 N N . ILE A 1 89 ? -4.462 5.261 9.931 1.00 91.69 89 ILE A N 1
ATOM 744 C CA . ILE A 1 89 ? -5.310 4.252 10.567 1.00 91.69 89 ILE A CA 1
ATOM 745 C C . ILE A 1 89 ? -5.269 4.481 12.083 1.00 91.69 89 ILE A C 1
ATOM 747 O O . ILE A 1 89 ? -4.171 4.545 12.641 1.00 91.69 89 ILE A O 1
ATOM 751 N N . PRO A 1 90 ? -6.421 4.581 12.771 1.00 90.31 90 PRO A N 1
ATOM 752 C CA . PRO A 1 90 ? -6.448 4.645 14.227 1.00 90.31 90 PRO A CA 1
ATOM 753 C C . PRO A 1 90 ? -5.747 3.424 14.833 1.00 90.31 90 PRO A C 1
ATOM 755 O O . PRO A 1 90 ? -6.092 2.289 14.505 1.00 90.31 90 PRO A O 1
ATOM 758 N N . ALA A 1 91 ? -4.772 3.648 15.712 1.00 89.38 91 ALA A N 1
ATOM 759 C CA . ALA A 1 91 ? -4.050 2.580 16.393 1.00 89.38 91 ALA A CA 1
ATOM 760 C C . ALA A 1 91 ? -4.697 2.315 17.765 1.00 89.38 91 ALA A C 1
ATOM 762 O O . ALA A 1 91 ? -4.564 3.147 18.661 1.00 89.38 91 ALA A O 1
ATOM 763 N N . PRO A 1 92 ? -5.427 1.200 17.957 1.00 87.81 92 PRO A N 1
ATOM 764 C CA . PRO A 1 92 ? -5.898 0.824 19.283 1.00 87.81 92 PRO A CA 1
ATOM 765 C C . PRO A 1 92 ? -4.714 0.425 20.188 1.00 87.81 92 PRO A C 1
ATOM 767 O O . PRO A 1 92 ? -3.732 -0.127 19.684 1.00 87.81 92 PRO A O 1
ATOM 770 N N . PRO A 1 93 ? -4.806 0.638 21.515 1.00 90.19 93 PRO A N 1
ATOM 771 C CA . PRO A 1 93 ? -5.951 1.190 22.245 1.00 90.19 93 PRO A CA 1
ATOM 772 C C . PRO A 1 93 ? -6.047 2.725 22.141 1.00 90.19 93 PRO A C 1
ATOM 774 O O . PRO A 1 93 ? -5.062 3.424 22.340 1.00 90.19 93 PRO A O 1
ATOM 777 N N . LEU A 1 94 ? -7.249 3.261 21.883 1.00 89.88 94 LEU A N 1
ATOM 778 C CA . LEU A 1 94 ? -7.470 4.719 21.779 1.00 89.88 94 LEU A CA 1
ATOM 779 C C . LEU A 1 94 ? -7.637 5.421 23.130 1.00 89.88 94 LEU A C 1
ATOM 781 O O . LEU A 1 94 ? -7.449 6.625 23.247 1.00 89.88 94 LEU A O 1
ATOM 785 N N . HIS A 1 95 ? -8.023 4.664 24.146 1.00 88.75 95 HIS A N 1
ATOM 786 C CA . HIS A 1 95 ? -8.255 5.140 25.499 1.00 88.75 95 HIS A CA 1
ATOM 787 C C . HIS A 1 95 ? -7.939 4.011 26.478 1.00 88.75 95 HIS A C 1
ATOM 789 O O . HIS A 1 95 ? -7.767 2.848 26.089 1.00 88.75 95 HIS A O 1
ATOM 795 N N . VAL A 1 96 ? -7.902 4.344 27.766 1.00 90.88 96 VAL A N 1
ATOM 796 C CA . VAL A 1 96 ? -7.681 3.362 28.829 1.00 90.88 96 VAL A CA 1
ATOM 797 C C . VAL A 1 96 ? -8.733 2.251 28.721 1.00 90.88 96 VAL A C 1
ATOM 799 O O . VAL A 1 96 ? -9.918 2.517 28.503 1.00 90.88 96 VAL A O 1
ATOM 802 N N . ASN A 1 97 ? -8.287 0.996 28.826 1.00 89.50 97 ASN A N 1
ATOM 803 C CA . ASN A 1 97 ? -9.115 -0.210 28.703 1.00 89.50 97 ASN A CA 1
ATOM 804 C C . ASN A 1 97 ? -9.859 -0.370 27.357 1.00 89.50 97 ASN A C 1
ATOM 806 O O . ASN A 1 97 ? -10.847 -1.106 27.281 1.00 89.50 97 ASN A O 1
ATOM 810 N N . CYS A 1 98 ? -9.408 0.287 26.280 1.00 91.38 98 CYS A N 1
ATOM 811 C CA . CYS A 1 98 ? -9.940 0.031 24.941 1.00 91.38 98 CYS A CA 1
ATOM 812 C C . CYS A 1 98 ? -9.616 -1.409 24.504 1.00 91.38 98 CYS A C 1
ATOM 814 O O . CYS A 1 98 ? -8.459 -1.819 24.496 1.00 91.38 98 CYS A O 1
ATOM 816 N N . ARG A 1 99 ? -10.652 -2.165 24.123 1.00 92.50 99 ARG A N 1
ATOM 817 C CA . ARG A 1 99 ? -10.559 -3.556 23.632 1.00 92.50 99 ARG A CA 1
ATOM 818 C C . ARG A 1 99 ? -10.881 -3.688 22.141 1.00 92.50 99 ARG A C 1
ATOM 820 O O . ARG A 1 99 ? -11.000 -4.795 21.627 1.00 92.50 99 ARG A O 1
ATOM 827 N N . CYS A 1 100 ? -11.088 -2.564 21.461 1.00 93.62 100 CYS A N 1
ATOM 828 C CA . CYS A 1 100 ? -11.367 -2.560 20.032 1.00 93.62 100 CYS A CA 1
ATOM 829 C C . CYS A 1 100 ? -10.103 -2.908 19.250 1.00 93.62 100 CYS A C 1
ATOM 831 O O . CYS A 1 100 ? -8.986 -2.679 19.715 1.00 93.62 100 CYS A O 1
ATOM 833 N N . VAL A 1 101 ? -10.287 -3.446 18.052 1.00 94.81 101 VAL A N 1
ATOM 834 C CA . VAL A 1 101 ? -9.180 -3.895 17.211 1.00 94.81 101 VAL A CA 1
ATOM 835 C C . VAL A 1 101 ? -9.349 -3.389 15.792 1.00 94.81 101 VAL A C 1
ATOM 837 O O . VAL A 1 101 ? -10.458 -3.188 15.301 1.00 94.81 101 VAL A O 1
ATOM 840 N N . VAL A 1 102 ? -8.225 -3.229 15.108 1.00 95.69 102 VAL A N 1
ATOM 841 C CA . VAL A 1 102 ? -8.205 -3.031 13.664 1.00 95.69 102 VAL A CA 1
ATOM 842 C C . VAL A 1 102 ? -7.802 -4.346 13.020 1.00 95.69 102 VAL A C 1
ATOM 844 O O . VAL A 1 102 ? -6.777 -4.929 13.369 1.00 95.69 102 VAL A O 1
ATOM 847 N N . ARG A 1 103 ? -8.618 -4.830 12.084 1.00 95.00 103 ARG A N 1
ATOM 848 C CA . ARG A 1 103 ? -8.373 -6.087 11.363 1.00 95.00 103 ARG A CA 1
ATOM 849 C C . ARG A 1 103 ? -8.216 -5.822 9.877 1.00 95.00 103 ARG A C 1
ATOM 851 O O . ARG A 1 103 ? -8.806 -4.884 9.342 1.00 95.00 103 ARG A O 1
ATOM 858 N N . HIS A 1 104 ? -7.445 -6.670 9.200 1.00 96.38 104 HIS A N 1
ATOM 859 C CA . HIS A 1 104 ? -7.481 -6.731 7.739 1.00 96.38 104 HIS A CA 1
ATOM 860 C C . HIS A 1 104 ? -8.911 -7.050 7.284 1.00 96.38 104 HIS A C 1
ATOM 862 O O . HIS A 1 104 ? -9.592 -7.879 7.887 1.00 96.38 104 HIS A O 1
ATOM 868 N N . TYR A 1 105 ? -9.370 -6.339 6.258 1.00 96.88 105 TYR A N 1
ATOM 869 C CA . TYR A 1 105 ? -10.710 -6.486 5.700 1.00 96.88 105 TYR A CA 1
ATOM 870 C C . TYR A 1 105 ? -10.669 -7.071 4.294 1.00 96.88 105 TYR A C 1
ATOM 872 O O . TYR A 1 105 ? -11.348 -8.052 4.006 1.00 96.88 105 TYR A O 1
ATOM 880 N N . ARG A 1 106 ? -9.878 -6.461 3.407 1.00 97.12 106 ARG A N 1
ATOM 881 C CA . ARG A 1 106 ? -9.700 -6.925 2.029 1.00 97.12 106 ARG A CA 1
ATOM 882 C C . ARG A 1 106 ? -8.413 -6.383 1.432 1.00 97.12 106 ARG A C 1
ATOM 884 O O . ARG A 1 106 ? -7.824 -5.437 1.949 1.00 97.12 106 ARG A O 1
ATOM 891 N N . THR A 1 107 ? -8.013 -6.952 0.307 1.00 97.38 107 THR A N 1
ATOM 892 C CA . THR A 1 107 ? -6.931 -6.422 -0.523 1.00 97.38 107 THR A CA 1
ATOM 893 C C . THR A 1 107 ? -7.513 -6.052 -1.876 1.00 97.38 107 THR A C 1
ATOM 895 O O . THR A 1 107 ? -8.184 -6.863 -2.508 1.00 97.38 107 THR A O 1
ATOM 898 N N . GLU A 1 108 ? -7.287 -4.816 -2.298 1.00 95.75 108 GLU A N 1
ATOM 899 C CA . GLU A 1 108 ? -7.719 -4.295 -3.591 1.00 95.75 108 GLU A CA 1
ATOM 900 C C . GLU A 1 108 ? -6.499 -4.187 -4.505 1.00 95.75 108 GLU A C 1
ATOM 902 O O . GLU A 1 108 ? -5.493 -3.594 -4.126 1.00 95.75 108 GLU A O 1
ATOM 907 N N . TRP A 1 109 ? -6.566 -4.753 -5.705 1.00 91.38 109 TRP A N 1
ATOM 908 C CA . TRP A 1 109 ? -5.487 -4.632 -6.680 1.00 91.38 109 TRP A CA 1
ATOM 909 C C . TRP A 1 109 ? -5.700 -3.381 -7.516 1.00 91.38 109 TRP A C 1
ATOM 911 O O . TRP A 1 109 ? -6.695 -3.272 -8.235 1.00 91.38 109 TRP A O 1
ATOM 921 N N . ARG A 1 110 ? -4.770 -2.431 -7.417 1.00 89.12 110 ARG A N 1
ATOM 922 C CA . ARG A 1 110 ? -4.824 -1.186 -8.183 1.00 89.12 110 ARG A CA 1
ATOM 923 C C . ARG A 1 110 ? -3.776 -1.179 -9.273 1.00 89.12 110 ARG A C 1
ATOM 925 O O . ARG A 1 110 ? -2.716 -1.789 -9.160 1.00 89.12 110 ARG A O 1
ATOM 932 N N . VAL A 1 111 ? -4.094 -0.450 -10.332 1.00 87.31 111 VAL A N 1
ATOM 933 C CA . VAL A 1 111 ? -3.222 -0.267 -11.482 1.00 87.31 111 VAL A CA 1
ATOM 934 C C . VAL A 1 111 ? -2.695 1.158 -11.457 1.00 87.31 111 VAL A C 1
ATOM 936 O O . VAL A 1 111 ? -3.477 2.109 -11.445 1.00 87.31 111 VAL A O 1
ATOM 939 N N . ARG A 1 112 ? -1.369 1.322 -11.469 1.00 79.69 112 ARG A N 1
ATOM 940 C CA . ARG A 1 112 ? -0.737 2.627 -11.690 1.00 79.69 112 ARG A CA 1
ATOM 941 C C . ARG A 1 112 ? -0.011 2.626 -13.024 1.00 79.69 112 ARG A C 1
ATOM 943 O O . ARG A 1 112 ? 0.910 1.843 -13.247 1.00 79.69 112 ARG A O 1
ATOM 950 N N . PHE A 1 113 ? -0.381 3.575 -13.874 1.00 71.31 113 PHE A N 1
ATOM 951 C CA . PHE A 1 113 ? 0.397 3.914 -15.057 1.00 71.31 113 PHE A CA 1
ATOM 952 C C . PHE A 1 113 ? 1.629 4.709 -14.622 1.00 71.31 113 PHE A C 1
ATOM 954 O O . PHE A 1 113 ? 1.519 5.747 -13.962 1.00 71.31 113 PHE A O 1
ATOM 961 N N . VAL A 1 114 ? 2.819 4.207 -14.946 1.00 66.69 114 VAL A N 1
ATOM 962 C CA . VAL A 1 114 ? 4.057 4.965 -14.761 1.00 66.69 114 VAL A CA 1
ATOM 963 C C . VAL A 1 114 ? 4.173 5.936 -15.938 1.00 66.69 114 VAL A C 1
ATOM 965 O O . VAL A 1 114 ? 4.163 5.488 -17.083 1.00 66.69 114 VAL A O 1
ATOM 968 N N . PRO A 1 115 ? 4.280 7.256 -15.705 1.00 62.62 115 PRO A N 1
ATOM 969 C CA . PRO A 1 115 ? 4.481 8.200 -16.792 1.00 62.62 115 PRO A CA 1
ATOM 970 C C . PRO A 1 115 ? 5.789 7.895 -17.528 1.00 62.62 115 PRO A C 1
ATOM 972 O O . PRO A 1 115 ? 6.834 7.695 -16.901 1.00 62.62 115 PRO A O 1
ATOM 975 N N . THR A 1 116 ? 5.746 7.928 -18.857 1.00 58.16 116 THR A N 1
ATOM 976 C CA . THR A 1 116 ? 6.872 7.602 -19.749 1.00 58.16 116 THR A CA 1
ATOM 977 C C . THR A 1 116 ? 8.149 8.406 -19.462 1.00 58.16 116 THR A C 1
ATOM 979 O O . THR A 1 116 ? 9.252 7.922 -19.708 1.00 58.16 116 THR A O 1
ATOM 982 N N . TRP A 1 117 ? 8.049 9.602 -18.867 1.00 60.69 117 TRP A N 1
ATOM 983 C CA . TRP A 1 117 ? 9.209 10.432 -18.519 1.00 60.69 117 TRP A CA 1
ATOM 984 C C . TRP A 1 117 ? 10.111 9.838 -17.422 1.00 60.69 117 TRP A C 1
ATOM 986 O O . TRP A 1 117 ? 11.302 10.154 -17.394 1.00 60.69 117 TRP A O 1
ATOM 996 N N . ARG A 1 118 ? 9.605 8.951 -16.547 1.00 56.66 118 ARG A N 1
ATOM 997 C CA . ARG A 1 118 ? 10.415 8.316 -15.484 1.00 56.66 118 ARG A CA 1
ATOM 998 C C . ARG A 1 118 ? 11.300 7.176 -16.016 1.00 56.66 118 ARG A C 1
ATOM 1000 O O . ARG A 1 118 ? 12.350 6.908 -15.445 1.00 56.66 118 ARG A O 1
ATOM 1007 N N . LEU A 1 119 ? 10.942 6.582 -17.157 1.00 54.44 119 LEU A N 1
ATOM 1008 C CA . LEU A 1 119 ? 11.758 5.583 -17.869 1.00 54.44 119 LEU A CA 1
ATOM 1009 C C . LEU A 1 119 ? 12.929 6.209 -18.649 1.00 54.44 119 LEU A C 1
ATOM 1011 O O . LEU A 1 119 ? 13.822 5.508 -19.114 1.00 54.44 119 LEU A O 1
ATOM 1015 N N . ARG A 1 120 ? 12.944 7.539 -18.790 1.00 53.19 120 ARG A N 1
ATOM 1016 C CA . ARG A 1 120 ? 13.916 8.278 -19.608 1.00 53.19 120 ARG A CA 1
ATOM 1017 C C . ARG A 1 120 ? 15.280 8.483 -18.926 1.00 53.19 120 ARG A C 1
ATOM 1019 O O . ARG A 1 120 ? 16.195 9.005 -19.556 1.00 53.19 120 ARG A O 1
ATOM 1026 N N . TRP A 1 121 ? 15.414 8.107 -17.652 1.00 46.06 121 TRP A N 1
ATOM 1027 C CA . TRP A 1 121 ? 16.551 8.488 -16.806 1.00 46.06 121 TRP A CA 1
ATOM 1028 C C . TRP A 1 121 ? 17.773 7.562 -16.865 1.00 46.06 121 TRP A C 1
ATOM 1030 O O . TRP A 1 121 ? 18.867 8.023 -16.553 1.00 46.06 121 TRP A O 1
ATOM 1040 N N . PHE A 1 122 ? 17.644 6.312 -17.319 1.00 45.06 122 PHE A N 1
ATOM 1041 C CA . PHE A 1 122 ? 18.768 5.364 -17.268 1.00 45.06 122 PHE A CA 1
ATOM 1042 C C . PHE A 1 122 ? 19.673 5.332 -18.506 1.00 45.06 122 PHE A C 1
ATOM 1044 O O . PHE A 1 122 ? 20.706 4.680 -18.470 1.00 45.06 122 PHE A O 1
ATOM 1051 N N . THR A 1 123 ? 19.357 6.047 -19.591 1.00 47.59 123 THR A N 1
ATOM 1052 C CA . THR A 1 123 ? 20.122 5.902 -20.848 1.00 47.59 123 THR A CA 1
ATOM 1053 C C . THR A 1 123 ? 20.969 7.104 -21.255 1.00 47.59 123 THR A C 1
ATOM 1055 O O . THR A 1 123 ? 21.782 6.958 -22.162 1.00 47.59 123 THR A O 1
ATOM 1058 N N . ARG A 1 124 ? 20.849 8.276 -20.608 1.00 43.66 124 ARG A N 1
ATOM 1059 C CA . ARG A 1 124 ? 21.576 9.484 -21.062 1.00 43.66 124 ARG A CA 1
ATOM 1060 C C . ARG A 1 124 ? 22.575 10.091 -20.074 1.00 43.66 124 ARG A C 1
ATOM 1062 O O . ARG A 1 124 ? 23.542 10.689 -20.527 1.00 43.66 124 ARG A O 1
ATOM 1069 N N . ARG A 1 125 ? 22.404 9.943 -18.754 1.00 41.59 125 ARG A N 1
ATOM 1070 C CA . ARG A 1 125 ? 23.225 10.707 -17.788 1.00 41.59 125 ARG A CA 1
ATOM 1071 C C . ARG A 1 125 ? 24.581 10.085 -17.429 1.00 41.59 125 ARG A C 1
ATOM 1073 O O . ARG A 1 125 ? 25.455 10.809 -16.974 1.00 41.59 125 ARG A O 1
ATOM 1080 N N . GLU A 1 126 ? 24.790 8.794 -17.682 1.00 45.75 126 GLU A N 1
ATOM 1081 C CA . GLU A 1 126 ? 26.068 8.126 -17.371 1.00 45.75 126 GLU A CA 1
ATOM 1082 C C . GLU A 1 126 ? 27.110 8.255 -18.502 1.00 45.75 126 GLU A C 1
ATOM 1084 O O . GLU A 1 126 ? 28.314 8.195 -18.263 1.00 45.75 126 GLU A O 1
ATOM 1089 N N . TRP A 1 127 ? 26.669 8.519 -19.739 1.00 43.44 127 TRP A N 1
ATOM 1090 C CA . TRP A 1 127 ? 27.561 8.643 -20.900 1.00 43.44 127 TRP A CA 1
ATOM 1091 C C . TRP A 1 127 ? 28.224 10.021 -21.049 1.00 43.44 127 TRP A C 1
ATOM 1093 O O . TRP A 1 127 ? 29.262 10.119 -21.701 1.00 43.44 127 TRP A O 1
ATOM 1103 N N . GLU A 1 128 ? 27.685 11.080 -20.434 1.00 43.03 128 GLU A N 1
ATOM 1104 C CA . GLU A 1 128 ? 28.329 12.407 -20.429 1.00 43.03 128 GLU A CA 1
ATOM 1105 C C . GLU A 1 128 ? 29.414 12.525 -19.342 1.00 43.03 128 GLU A C 1
ATOM 1107 O O . GLU A 1 128 ? 30.454 13.132 -19.593 1.00 43.03 128 GLU A O 1
ATOM 1112 N N . TRP A 1 129 ? 29.259 11.844 -18.197 1.00 49.03 129 TRP A N 1
ATOM 1113 C CA . TRP A 1 129 ? 30.240 11.867 -17.096 1.00 49.03 129 TRP A CA 1
ATOM 1114 C C . TRP A 1 129 ? 31.602 11.265 -17.473 1.00 49.03 129 TRP A C 1
ATOM 1116 O O . TRP A 1 129 ? 32.634 11.717 -16.989 1.00 49.03 129 TRP A O 1
ATOM 1126 N N . LYS A 1 130 ? 31.631 10.282 -18.384 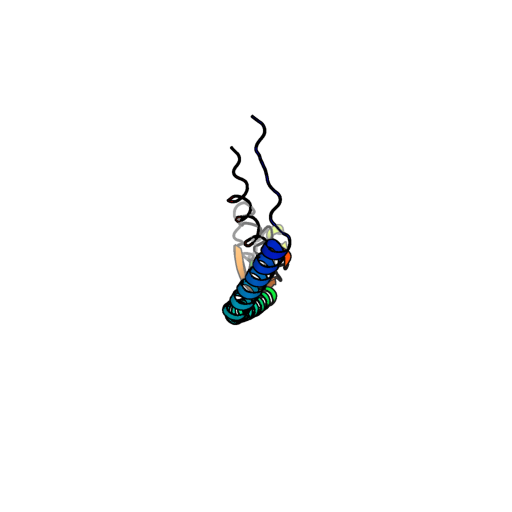1.00 50.47 130 LYS A N 1
ATOM 1127 C CA . LYS A 1 130 ? 32.886 9.710 -18.908 1.00 50.47 130 LYS A CA 1
ATOM 1128 C C . LYS A 1 130 ? 33.498 10.500 -20.073 1.00 50.47 130 LYS A C 1
ATOM 1130 O O . LYS A 1 130 ? 34.587 10.146 -20.515 1.00 50.47 130 LYS A O 1
ATOM 1135 N N . ARG A 1 131 ? 32.827 11.538 -20.595 1.00 44.66 131 ARG A N 1
ATOM 1136 C CA . ARG A 1 131 ? 33.285 12.292 -21.781 1.00 44.66 131 ARG A CA 1
ATOM 1137 C C . ARG A 1 131 ? 33.834 13.678 -21.459 1.00 44.66 131 ARG A C 1
ATOM 1139 O O . ARG A 1 131 ? 34.704 14.153 -22.179 1.00 44.66 131 ARG A O 1
ATOM 1146 N N . THR A 1 132 ? 33.363 14.314 -20.392 1.00 53.56 132 THR A N 1
ATOM 1147 C CA . THR A 1 132 ? 33.867 15.615 -19.936 1.00 53.56 132 THR A CA 1
ATOM 1148 C C . THR A 1 132 ? 34.617 15.427 -18.624 1.00 53.56 132 THR A C 1
ATOM 1150 O O . THR A 1 132 ? 34.097 15.738 -17.558 1.00 53.56 132 THR A O 1
ATOM 1153 N N . GLY A 1 133 ? 35.818 14.851 -18.691 1.00 46.41 133 GLY A N 1
ATOM 1154 C CA . GLY A 1 133 ? 36.707 14.804 -17.535 1.00 46.41 133 GLY A CA 1
ATOM 1155 C C . GLY A 1 133 ? 37.066 16.222 -17.103 1.00 46.41 133 GLY A C 1
ATOM 1156 O O . GLY A 1 133 ? 37.777 16.907 -17.830 1.00 46.41 133 GLY A O 1
ATOM 1157 N N . TRP A 1 134 ? 36.571 16.639 -15.941 1.00 44.72 134 TRP A N 1
ATOM 1158 C CA . TRP A 1 134 ? 37.062 17.803 -15.213 1.00 44.72 134 TRP A CA 1
ATOM 1159 C C . TRP A 1 134 ? 37.087 17.477 -13.720 1.00 44.72 134 TRP A C 1
ATOM 1161 O O . TRP A 1 134 ? 36.073 17.075 -13.145 1.00 44.72 134 TRP A O 1
ATOM 1171 N N . ALA A 1 135 ? 38.296 17.590 -13.167 1.00 37.88 135 ALA A N 1
ATOM 1172 C CA . ALA A 1 135 ? 38.573 17.852 -11.762 1.00 37.88 135 ALA A CA 1
ATOM 1173 C C . ALA A 1 135 ? 38.264 19.321 -11.438 1.00 37.88 135 ALA A C 1
ATOM 1175 O O . ALA A 1 135 ? 38.295 20.139 -12.390 1.00 37.88 135 ALA A O 1
#

pLDDT: mean 75.41, std 17.46, range [37.88, 97.44]